Protein AF-A0A4Y4C2E3-F1 (afdb_monomer_lite)

pLDDT: mean 92.63, std 10.8, range [46.66, 98.62]

Structure (mmCIF, N/CA/C/O backbone):
data_AF-A0A4Y4C2E3-F1
#
_entry.id   AF-A0A4Y4C2E3-F1
#
loop_
_atom_site.group_PDB
_atom_site.id
_atom_site.type_symbol
_atom_site.label_atom_id
_atom_site.label_alt_id
_atom_site.label_comp_id
_atom_site.label_asym_id
_atom_site.label_entity_id
_atom_site.label_seq_id
_atom_site.pdbx_PDB_ins_code
_atom_site.Cartn_x
_atom_site.Cartn_y
_atom_site.Cartn_z
_atom_site.occupancy
_atom_site.B_iso_or_equiv
_atom_site.auth_seq_id
_atom_site.auth_comp_id
_atom_site.auth_asym_id
_atom_site.auth_atom_id
_atom_site.pdbx_PDB_model_num
ATOM 1 N N . MET A 1 1 ? 13.971 7.591 -15.111 1.00 49.53 1 MET A N 1
ATOM 2 C CA . MET A 1 1 ? 14.182 6.249 -14.518 1.00 49.53 1 MET A CA 1
ATOM 3 C C . MET A 1 1 ? 13.905 6.152 -13.011 1.00 49.53 1 MET A C 1
ATOM 5 O O . MET A 1 1 ? 13.697 5.040 -12.559 1.00 49.53 1 MET A O 1
ATOM 9 N N . GLY A 1 2 ? 13.811 7.253 -12.243 1.00 65.75 2 GLY A N 1
ATOM 10 C CA . GLY A 1 2 ? 13.278 7.237 -10.861 1.00 65.75 2 GLY A CA 1
ATOM 11 C C . GLY A 1 2 ? 11.749 7.116 -10.759 1.00 65.75 2 GLY A C 1
ATOM 12 O O . GLY A 1 2 ? 11.225 6.850 -9.689 1.00 65.75 2 GLY A O 1
ATOM 13 N N . GLY A 1 3 ? 11.024 7.229 -11.879 1.00 90.12 3 GLY A N 1
ATOM 14 C CA . GLY A 1 3 ? 9.569 7.405 -11.886 1.00 90.12 3 GLY A CA 1
ATOM 15 C C . GLY A 1 3 ? 8.769 6.345 -11.124 1.00 90.12 3 GLY A C 1
ATOM 16 O O . GLY A 1 3 ? 7.907 6.711 -10.335 1.00 90.12 3 GLY A O 1
ATOM 17 N N . LEU A 1 4 ? 9.047 5.047 -11.307 1.00 95.06 4 LEU A N 1
ATOM 18 C CA . LEU A 1 4 ? 8.296 3.999 -10.598 1.00 95.06 4 LEU A CA 1
ATOM 19 C C . LEU A 1 4 ? 8.659 3.942 -9.108 1.00 95.06 4 LEU A C 1
ATOM 21 O O . LEU A 1 4 ? 7.772 3.877 -8.261 1.00 95.06 4 LEU A O 1
ATOM 25 N N . THR A 1 5 ? 9.947 4.044 -8.769 1.00 96.88 5 THR A N 1
ATOM 26 C CA . THR A 1 5 ? 10.401 4.114 -7.372 1.00 96.88 5 THR A CA 1
ATOM 27 C C . THR A 1 5 ? 9.803 5.321 -6.652 1.00 96.88 5 THR A C 1
ATOM 29 O O . THR A 1 5 ? 9.298 5.191 -5.537 1.00 96.88 5 THR A O 1
ATOM 32 N N . ASP A 1 6 ? 9.828 6.487 -7.292 1.00 97.06 6 ASP A N 1
ATOM 33 C CA . ASP A 1 6 ? 9.310 7.737 -6.743 1.00 97.06 6 ASP A CA 1
ATOM 34 C C . ASP A 1 6 ? 7.788 7.689 -6.598 1.00 97.06 6 ASP A C 1
ATOM 36 O O . ASP A 1 6 ? 7.259 8.206 -5.618 1.00 97.06 6 ASP A O 1
ATOM 40 N N . ARG A 1 7 ? 7.081 6.994 -7.498 1.00 97.69 7 ARG A N 1
ATOM 41 C CA . ARG A 1 7 ? 5.641 6.728 -7.362 1.00 97.69 7 ARG A CA 1
ATOM 42 C C . ARG A 1 7 ? 5.321 5.837 -6.168 1.00 97.69 7 ARG A C 1
ATOM 44 O O . ARG A 1 7 ? 4.392 6.152 -5.436 1.00 97.69 7 ARG A O 1
ATOM 51 N N . VAL A 1 8 ? 6.091 4.777 -5.908 1.00 98.06 8 VAL A N 1
ATOM 52 C CA . VAL A 1 8 ? 5.905 3.983 -4.675 1.00 98.06 8 VAL A CA 1
ATOM 53 C C . VAL A 1 8 ? 6.191 4.846 -3.442 1.00 98.06 8 VAL A C 1
ATOM 55 O O . VAL A 1 8 ? 5.402 4.887 -2.497 1.00 98.06 8 VAL A O 1
ATOM 58 N N . ARG A 1 9 ? 7.303 5.588 -3.455 1.00 97.19 9 ARG A N 1
ATOM 59 C CA . ARG A 1 9 ? 7.713 6.457 -2.343 1.00 97.19 9 ARG A CA 1
ATOM 60 C C . ARG A 1 9 ? 6.711 7.573 -2.065 1.00 97.19 9 ARG A C 1
ATOM 62 O O . ARG A 1 9 ? 6.472 7.868 -0.897 1.00 97.19 9 ARG A O 1
ATOM 69 N N . SER A 1 10 ? 6.097 8.156 -3.092 1.00 96.88 10 SER A N 1
ATOM 70 C CA . SER A 1 10 ? 5.088 9.207 -2.931 1.00 96.88 10 SER A CA 1
ATOM 71 C C . SER A 1 10 ? 3.814 8.700 -2.260 1.00 96.88 10 SER A C 1
ATOM 73 O O . SER A 1 10 ? 3.118 9.486 -1.626 1.00 96.88 10 SER A O 1
ATOM 75 N N . GLN A 1 11 ? 3.530 7.394 -2.327 1.00 97.25 11 GLN A N 1
ATOM 76 C CA . GLN A 1 11 ? 2.440 6.802 -1.553 1.00 97.25 11 GLN A CA 1
ATOM 77 C C . GLN A 1 11 ? 2.865 6.505 -0.111 1.00 97.25 11 GLN A C 1
ATOM 79 O O . GLN A 1 11 ? 2.083 6.742 0.803 1.00 97.25 11 GLN A O 1
ATOM 84 N N . MET A 1 12 ? 4.092 6.029 0.119 1.00 96.06 12 MET A N 1
ATOM 85 C CA . MET A 1 12 ? 4.474 5.455 1.419 1.00 96.06 12 MET A CA 1
ATOM 86 C C . MET A 1 12 ? 5.176 6.415 2.389 1.00 96.06 12 MET A C 1
ATOM 88 O O . MET A 1 12 ? 5.078 6.217 3.597 1.00 96.06 12 MET A O 1
ATOM 92 N N . LEU A 1 13 ? 5.907 7.418 1.896 1.00 95.19 13 LEU A N 1
ATOM 93 C CA . LEU A 1 13 ? 6.764 8.277 2.728 1.00 95.19 13 LEU A CA 1
ATOM 94 C C . LEU A 1 13 ? 6.091 9.533 3.303 1.00 95.19 13 LEU A C 1
ATOM 96 O O . LEU A 1 13 ? 6.465 9.920 4.412 1.00 95.19 13 LEU A O 1
ATOM 100 N N . PRO A 1 14 ? 5.141 10.208 2.621 1.00 94.19 14 PRO A N 1
ATOM 101 C CA . PRO A 1 14 ? 4.512 11.395 3.193 1.00 94.19 14 PRO A CA 1
ATOM 102 C C . PRO A 1 14 ? 3.837 11.093 4.533 1.00 94.19 14 PRO A C 1
ATOM 104 O O . PRO A 1 14 ? 3.108 10.110 4.660 1.00 94.19 14 PRO A O 1
ATOM 107 N N . LEU A 1 15 ? 4.015 11.967 5.528 1.00 88.00 15 LEU A N 1
ATOM 108 C CA . LEU A 1 15 ? 3.416 11.796 6.863 1.00 88.00 15 LEU A CA 1
ATOM 109 C C . LEU A 1 15 ? 1.886 11.723 6.815 1.00 88.00 15 LEU A C 1
ATOM 111 O O . LEU A 1 15 ? 1.264 10.999 7.592 1.00 88.00 15 LEU A O 1
ATOM 115 N N . THR A 1 16 ? 1.279 12.421 5.855 1.00 84.25 16 THR A N 1
ATOM 116 C CA . THR A 1 16 ? -0.157 12.342 5.573 1.00 84.25 16 THR A CA 1
ATOM 117 C C . THR A 1 16 ? -0.615 10.927 5.238 1.00 84.25 16 THR A C 1
ATOM 119 O O . THR A 1 16 ? -1.779 10.627 5.441 1.00 84.25 16 THR A O 1
ATOM 122 N N . ASN A 1 17 ? 0.271 10.056 4.761 1.00 85.12 17 ASN A N 1
ATOM 123 C CA . ASN A 1 17 ? -0.038 8.678 4.383 1.00 85.12 17 ASN A CA 1
ATOM 124 C C . ASN A 1 17 ? 0.508 7.680 5.418 1.00 85.12 17 ASN A C 1
ATOM 126 O O . ASN A 1 17 ? -0.135 6.682 5.744 1.00 85.12 17 ASN A O 1
ATOM 130 N N . ALA A 1 18 ? 1.695 7.966 5.960 1.00 84.12 18 ALA A N 1
ATOM 131 C CA . ALA A 1 18 ? 2.392 7.110 6.913 1.00 84.12 18 ALA A CA 1
ATOM 132 C C . ALA A 1 18 ? 1.830 7.191 8.344 1.00 84.12 18 ALA A C 1
ATOM 134 O O . ALA A 1 18 ? 1.929 6.212 9.086 1.00 84.12 18 ALA A O 1
ATOM 135 N N . VAL A 1 19 ? 1.245 8.329 8.732 1.00 84.06 19 VAL A N 1
ATOM 136 C CA . VAL A 1 19 ? 0.751 8.578 10.099 1.00 84.06 19 VAL A CA 1
ATOM 137 C C . VAL A 1 19 ? -0.755 8.830 10.108 1.00 84.06 19 VAL A C 1
ATOM 139 O O . VAL A 1 19 ? -1.482 8.174 10.847 1.00 84.06 19 VAL A O 1
ATOM 142 N N . PHE A 1 20 ? -1.247 9.739 9.265 1.00 85.69 20 PHE A N 1
ATOM 143 C CA . PHE A 1 20 ? -2.647 10.175 9.297 1.00 85.69 20 PHE A CA 1
ATOM 144 C C . PHE A 1 20 ? -3.505 9.423 8.275 1.00 85.69 20 PHE A C 1
ATOM 146 O O . PHE A 1 20 ? -3.727 9.908 7.172 1.00 85.69 20 PHE A O 1
ATOM 153 N N . ARG A 1 21 ? -4.006 8.232 8.601 1.00 93.62 21 ARG A N 1
ATOM 154 C CA . ARG A 1 21 ? -4.752 7.415 7.626 1.00 93.62 21 ARG A CA 1
ATOM 155 C C . ARG A 1 21 ? -6.261 7.641 7.697 1.00 93.62 21 ARG A C 1
ATOM 157 O O . ARG A 1 21 ? -6.805 7.814 8.780 1.00 93.62 21 ARG A O 1
ATOM 164 N N . THR A 1 22 ? -6.920 7.577 6.546 1.00 96.19 22 THR A N 1
ATOM 165 C CA . THR A 1 22 ? -8.383 7.509 6.393 1.00 96.19 22 THR A CA 1
ATOM 166 C C . THR A 1 22 ? -8.725 6.465 5.335 1.00 96.19 22 THR A C 1
ATOM 168 O O . THR A 1 22 ? -7.847 6.067 4.563 1.00 96.19 22 THR A O 1
ATOM 171 N N . GLU A 1 23 ? -9.982 6.031 5.283 1.00 97.00 23 GLU A N 1
ATOM 172 C CA . GLU A 1 23 ? -10.473 5.085 4.274 1.00 97.00 23 GLU A CA 1
ATOM 173 C C . GLU A 1 23 ? -10.197 5.563 2.843 1.00 97.00 23 GLU A C 1
ATOM 175 O O . GLU A 1 23 ? -9.531 4.860 2.080 1.00 97.00 23 GLU A O 1
ATOM 180 N N . ASP A 1 24 ? -10.613 6.789 2.515 1.00 96.38 24 ASP A N 1
ATOM 181 C CA . ASP A 1 24 ? -10.432 7.381 1.184 1.00 96.38 24 ASP A CA 1
ATOM 182 C C . ASP A 1 24 ? -8.960 7.433 0.776 1.00 96.38 24 ASP A C 1
ATOM 184 O O . ASP A 1 24 ? -8.588 7.098 -0.350 1.00 96.38 24 ASP A O 1
ATOM 188 N N . ARG A 1 25 ? -8.090 7.823 1.715 1.00 95.81 25 ARG A N 1
ATOM 189 C CA . ARG A 1 25 ? -6.657 7.943 1.452 1.00 95.81 25 ARG A CA 1
ATOM 190 C C . ARG A 1 25 ? -6.025 6.580 1.219 1.00 95.81 25 ARG A C 1
ATOM 192 O O . ARG A 1 25 ? -5.266 6.431 0.269 1.00 95.81 25 ARG A O 1
ATOM 199 N N . LEU A 1 26 ? -6.333 5.594 2.057 1.00 97.38 26 LEU A N 1
ATOM 200 C CA . LEU A 1 26 ? -5.803 4.238 1.907 1.00 97.38 26 LEU A CA 1
ATOM 201 C C . LEU A 1 26 ? -6.301 3.578 0.619 1.00 97.38 26 LEU A C 1
ATOM 203 O O . LEU A 1 26 ? -5.517 2.927 -0.067 1.00 97.38 26 LEU A O 1
ATOM 207 N N . THR A 1 27 ? -7.560 3.810 0.253 1.00 97.94 27 THR A N 1
ATOM 208 C CA . THR A 1 27 ? -8.136 3.339 -1.012 1.00 97.94 27 THR A CA 1
ATOM 209 C C . THR A 1 27 ? -7.425 3.972 -2.209 1.00 97.94 27 THR A C 1
ATOM 211 O O . THR A 1 27 ? -6.986 3.262 -3.112 1.00 97.94 27 THR A O 1
ATOM 214 N N . GLY A 1 28 ? -7.223 5.294 -2.195 1.00 97.75 28 GLY A N 1
ATOM 215 C CA . GLY A 1 28 ? -6.491 5.996 -3.253 1.00 97.75 28 GLY A CA 1
ATOM 216 C C . GLY A 1 28 ? -5.020 5.579 -3.349 1.00 97.75 28 GLY A C 1
ATOM 217 O O . GLY A 1 28 ? -4.500 5.381 -4.446 1.00 97.75 28 GLY A O 1
ATOM 218 N N . MET A 1 29 ? -4.352 5.386 -2.207 1.00 97.94 29 MET A N 1
ATOM 219 C CA . MET A 1 29 ? -2.991 4.845 -2.158 1.00 97.94 29 MET A CA 1
ATOM 220 C C . MET A 1 29 ? -2.924 3.453 -2.785 1.00 97.94 29 MET A C 1
ATOM 222 O O . MET A 1 29 ? -2.032 3.204 -3.595 1.00 97.94 29 MET A O 1
ATOM 226 N N . LEU A 1 30 ? -3.856 2.560 -2.435 1.00 98.06 30 LEU A N 1
ATOM 227 C CA . LEU A 1 30 ? -3.891 1.201 -2.970 1.00 98.06 30 LEU A CA 1
ATOM 228 C C . LEU A 1 30 ? -4.092 1.215 -4.488 1.00 98.06 30 LEU A C 1
ATOM 230 O O . LEU A 1 30 ? -3.301 0.600 -5.192 1.00 98.06 30 LEU A O 1
ATOM 234 N N . ALA A 1 31 ? -5.039 2.012 -4.991 1.00 98.31 31 ALA A N 1
ATOM 235 C CA . ALA A 1 31 ? -5.269 2.166 -6.427 1.00 98.31 31 ALA A CA 1
ATOM 236 C C . ALA A 1 31 ? -4.022 2.681 -7.174 1.00 98.31 31 ALA A C 1
ATOM 238 O O . ALA A 1 31 ? -3.649 2.149 -8.217 1.00 98.31 31 ALA A O 1
ATOM 239 N N . ASN A 1 32 ? -3.316 3.676 -6.626 1.00 98.31 32 ASN A N 1
ATOM 240 C CA . ASN A 1 32 ? -2.076 4.179 -7.227 1.00 98.31 32 ASN A CA 1
ATOM 241 C C . ASN A 1 32 ? -0.965 3.119 -7.250 1.00 98.31 32 ASN A C 1
ATOM 243 O O . ASN A 1 32 ? -0.200 3.038 -8.215 1.00 98.31 32 ASN A O 1
ATOM 247 N N . LEU A 1 33 ? -0.855 2.327 -6.181 1.00 98.44 33 LEU A N 1
ATOM 248 C CA . LEU A 1 33 ? 0.111 1.237 -6.084 1.00 98.44 33 LEU A CA 1
ATOM 249 C C . LEU A 1 33 ? -0.249 0.066 -7.014 1.00 98.44 33 LEU A C 1
ATOM 251 O O . LEU A 1 33 ? 0.660 -0.546 -7.572 1.00 98.44 33 LEU A O 1
ATOM 255 N N . ASP A 1 34 ? -1.536 -0.212 -7.230 1.00 98.31 34 ASP A N 1
ATOM 256 C CA . ASP A 1 34 ? -2.015 -1.190 -8.213 1.00 98.31 34 ASP A CA 1
ATOM 257 C C . ASP A 1 34 ? -1.659 -0.757 -9.643 1.00 98.31 34 ASP A C 1
ATOM 259 O O . ASP A 1 34 ? -1.168 -1.570 -10.424 1.00 98.31 34 ASP A O 1
ATOM 263 N N . THR A 1 35 ? -1.779 0.535 -9.971 1.00 98.12 35 THR A N 1
ATOM 264 C CA . THR A 1 35 ? -1.303 1.064 -11.261 1.00 98.12 35 THR A CA 1
ATOM 265 C C . THR A 1 35 ? 0.206 0.872 -11.424 1.00 98.12 35 THR A C 1
ATOM 267 O O . THR A 1 35 ? 0.661 0.451 -12.482 1.00 98.12 35 THR A O 1
ATOM 270 N N . VAL A 1 36 ? 1.006 1.126 -10.377 1.00 97.94 36 VAL A N 1
ATOM 271 C CA . VAL A 1 36 ? 2.457 0.846 -10.418 1.00 97.94 36 VAL A CA 1
ATOM 272 C C . VAL A 1 36 ? 2.726 -0.643 -10.649 1.00 97.94 36 VAL A C 1
ATOM 274 O O . VAL A 1 36 ? 3.645 -0.982 -11.390 1.00 97.94 36 VAL A O 1
ATOM 277 N N . TRP A 1 37 ? 1.944 -1.530 -10.030 1.00 98.06 37 TRP A N 1
ATOM 278 C CA . TRP A 1 37 ? 2.064 -2.973 -10.236 1.00 98.06 37 TRP A CA 1
ATOM 279 C C . TRP A 1 37 ? 1.750 -3.383 -11.678 1.00 98.06 37 TRP A C 1
ATOM 281 O O . TRP A 1 37 ? 2.491 -4.179 -12.248 1.00 98.06 37 TRP A O 1
ATOM 291 N N . SER A 1 38 ? 0.706 -2.815 -12.289 1.00 97.44 38 SER A N 1
ATOM 292 C CA . SER A 1 38 ? 0.399 -3.034 -13.710 1.00 97.44 38 SER A CA 1
ATOM 293 C C . SER A 1 38 ? 1.555 -2.587 -14.603 1.00 97.44 38 SER A C 1
ATOM 295 O O . SER A 1 38 ? 2.064 -3.379 -15.387 1.00 97.44 38 SER A O 1
ATOM 297 N N . ASP A 1 39 ? 2.055 -1.364 -14.404 1.00 97.06 39 ASP A N 1
ATOM 298 C CA . ASP A 1 39 ? 3.158 -0.822 -15.207 1.00 97.06 39 ASP A CA 1
ATOM 299 C C . ASP A 1 39 ? 4.439 -1.669 -15.097 1.00 97.06 39 ASP A C 1
ATOM 301 O O . ASP A 1 39 ? 5.221 -1.753 -16.041 1.00 97.06 39 ASP A O 1
ATOM 305 N N . LEU A 1 40 ? 4.679 -2.291 -13.936 1.00 96.44 40 LEU A N 1
ATOM 306 C CA . LEU A 1 40 ? 5.799 -3.211 -13.729 1.00 96.44 40 LEU A CA 1
ATOM 307 C C . LEU A 1 40 ? 5.621 -4.535 -14.479 1.00 96.44 40 LEU A C 1
ATOM 309 O O . LEU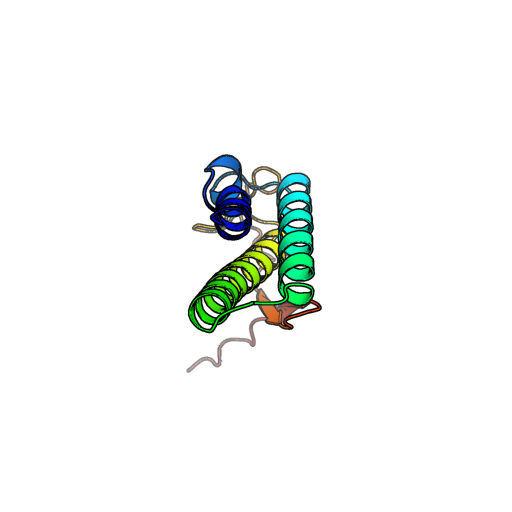 A 1 40 ? 6.616 -5.083 -14.950 1.00 96.44 40 LEU A O 1
ATOM 313 N N . GLN A 1 41 ? 4.394 -5.051 -14.573 1.00 94.75 41 GLN A N 1
ATOM 314 C CA . GLN A 1 41 ? 4.095 -6.266 -15.339 1.00 94.75 41 GLN A CA 1
ATOM 315 C C . GLN A 1 41 ? 4.237 -6.034 -16.846 1.00 94.75 41 GLN A C 1
ATOM 317 O O . GLN A 1 41 ? 4.707 -6.920 -17.556 1.00 94.75 41 GLN A O 1
ATOM 322 N N . ASP A 1 42 ? 3.904 -4.829 -17.310 1.00 95.62 42 ASP A N 1
ATOM 323 C CA . ASP A 1 42 ? 4.005 -4.435 -18.718 1.00 95.62 42 ASP A CA 1
ATOM 324 C C . ASP A 1 42 ? 5.422 -3.977 -19.121 1.00 95.62 42 ASP A C 1
ATOM 326 O O . ASP A 1 42 ? 5.702 -3.725 -20.297 1.00 95.62 42 ASP A O 1
ATOM 330 N N . ALA A 1 43 ? 6.345 -3.854 -18.162 1.00 94.50 43 ALA A N 1
ATOM 331 C CA . ALA A 1 43 ? 7.693 -3.368 -18.417 1.00 94.50 43 ALA A CA 1
ATOM 332 C C . ALA A 1 43 ? 8.536 -4.378 -19.218 1.00 94.50 43 ALA A C 1
ATOM 334 O O . ALA A 1 43 ? 8.687 -5.541 -18.845 1.00 94.50 43 ALA A O 1
ATOM 335 N N . ALA A 1 44 ? 9.187 -3.895 -20.279 1.00 94.12 44 ALA A N 1
ATOM 336 C CA . ALA A 1 44 ? 10.108 -4.669 -21.110 1.00 94.12 44 ALA A CA 1
ATOM 337 C C . ALA A 1 44 ? 11.563 -4.188 -20.905 1.00 94.12 44 ALA A C 1
ATOM 339 O O . ALA A 1 44 ? 12.006 -3.274 -21.606 1.00 94.12 44 ALA A O 1
ATOM 340 N N . PRO A 1 45 ? 12.325 -4.754 -19.943 1.00 93.12 45 PRO A N 1
ATOM 341 C CA . PRO A 1 45 ? 13.695 -4.319 -19.686 1.00 93.12 45 PRO A CA 1
ATOM 342 C C . PRO A 1 45 ? 14.610 -4.592 -20.883 1.00 93.12 45 PRO A C 1
ATOM 344 O O . PRO A 1 45 ? 14.653 -5.704 -21.407 1.00 93.12 45 PRO A O 1
ATOM 347 N N . CYS A 1 46 ? 15.421 -3.604 -21.257 1.00 94.12 46 CYS A N 1
ATOM 348 C CA . CYS A 1 46 ? 16.372 -3.693 -22.369 1.00 94.12 46 CYS A CA 1
ATOM 349 C C . CYS A 1 46 ? 17.792 -4.087 -21.916 1.00 94.12 46 CYS A C 1
ATOM 351 O O . CYS A 1 46 ? 18.712 -4.172 -22.728 1.00 94.12 46 CYS A O 1
ATOM 353 N N . SER A 1 47 ? 18.005 -4.294 -20.611 1.00 96.00 47 SER A N 1
ATOM 354 C CA . SER A 1 47 ? 19.299 -4.689 -20.041 1.00 96.00 47 SER A CA 1
ATOM 355 C C . SER A 1 47 ? 19.155 -5.430 -18.709 1.00 96.00 47 SER A C 1
ATOM 357 O O . SER A 1 47 ? 18.173 -5.255 -17.987 1.00 96.00 47 SER A O 1
ATOM 359 N N . SER A 1 48 ? 20.181 -6.191 -18.316 1.00 95.62 48 SER A N 1
ATOM 360 C CA . SER A 1 48 ? 20.219 -6.873 -17.011 1.00 95.62 48 SER A CA 1
ATOM 361 C C . SER A 1 48 ? 20.174 -5.898 -15.829 1.00 95.62 48 SER A C 1
ATOM 363 O O . SER A 1 48 ? 19.543 -6.181 -14.813 1.00 95.62 48 SER A O 1
ATOM 365 N N . ALA A 1 49 ? 20.806 -4.727 -15.963 1.00 95.31 49 ALA A N 1
ATOM 366 C CA . ALA A 1 49 ? 20.781 -3.691 -14.931 1.00 95.31 49 ALA A CA 1
ATOM 367 C C . ALA A 1 49 ? 19.376 -3.092 -14.753 1.00 95.31 49 ALA A C 1
ATOM 369 O O . ALA A 1 49 ? 18.967 -2.770 -13.640 1.00 95.31 49 ALA A O 1
ATOM 370 N N . GLU A 1 50 ? 18.626 -2.933 -15.844 1.00 94.62 50 GLU A N 1
ATOM 371 C CA . GLU A 1 50 ? 17.229 -2.507 -15.790 1.00 94.62 50 GLU A CA 1
ATOM 372 C C . GLU A 1 50 ? 16.327 -3.589 -15.199 1.00 94.62 50 GLU A C 1
ATOM 374 O O . GLU A 1 50 ? 15.541 -3.285 -14.307 1.00 94.62 50 GLU A O 1
ATOM 379 N N . HIS A 1 51 ? 16.509 -4.848 -15.604 1.00 95.69 51 HIS A N 1
ATOM 380 C CA . HIS A 1 51 ? 15.784 -5.981 -15.031 1.00 95.69 51 HIS A CA 1
ATOM 381 C C . HIS A 1 51 ? 15.956 -6.030 -13.504 1.00 95.69 51 HIS A C 1
ATOM 383 O O . HIS A 1 51 ? 14.971 -6.118 -12.771 1.00 95.69 51 HIS A O 1
ATOM 389 N N . TYR A 1 52 ? 17.194 -5.927 -13.009 1.00 96.25 52 TYR A N 1
ATOM 390 C CA . TYR A 1 52 ? 17.474 -5.925 -11.572 1.00 96.25 52 TYR A CA 1
ATOM 391 C C . TYR A 1 52 ? 16.725 -4.798 -10.844 1.00 96.25 52 TYR A C 1
ATOM 393 O O . TYR A 1 52 ? 16.024 -5.055 -9.866 1.00 96.25 52 TYR A O 1
ATOM 401 N N . ARG A 1 53 ? 16.774 -3.571 -11.377 1.00 94.38 53 ARG A N 1
ATOM 402 C CA . ARG A 1 53 ? 16.055 -2.425 -10.801 1.00 94.38 53 ARG A CA 1
ATOM 403 C C . ARG A 1 53 ? 14.538 -2.612 -10.801 1.00 94.38 53 ARG A C 1
ATOM 405 O O . ARG A 1 53 ? 13.892 -2.285 -9.811 1.00 94.38 53 ARG A O 1
ATOM 412 N N . LEU A 1 54 ? 13.955 -3.154 -11.871 1.00 96.62 54 LEU A N 1
ATOM 413 C CA . LEU A 1 54 ? 12.513 -3.431 -11.915 1.00 96.62 54 LEU A CA 1
ATOM 414 C C . LEU A 1 54 ? 12.103 -4.442 -10.839 1.00 96.62 54 LEU A C 1
ATOM 416 O O . LEU A 1 54 ? 11.067 -4.262 -10.204 1.00 96.62 54 LEU A O 1
ATOM 420 N N . ARG A 1 55 ? 12.937 -5.452 -10.560 1.00 96.69 55 ARG A N 1
ATOM 421 C CA . ARG A 1 55 ? 12.686 -6.405 -9.466 1.00 96.69 55 ARG A CA 1
ATOM 422 C C . ARG A 1 55 ? 12.736 -5.747 -8.088 1.00 96.69 55 ARG A C 1
ATOM 424 O O . ARG A 1 55 ? 11.910 -6.078 -7.241 1.00 96.69 55 ARG A O 1
ATOM 431 N N . GLU A 1 56 ? 13.660 -4.813 -7.862 1.00 97.56 56 GLU A N 1
ATOM 432 C CA . GLU A 1 56 ? 13.708 -4.042 -6.610 1.00 97.56 56 GLU A CA 1
ATOM 433 C C . GLU A 1 56 ? 12.421 -3.234 -6.415 1.00 97.56 56 GLU A C 1
ATOM 435 O O . GLU A 1 56 ? 11.792 -3.298 -5.356 1.00 97.56 56 GLU A O 1
ATOM 440 N N . VAL A 1 57 ? 11.984 -2.525 -7.459 1.00 97.88 57 VAL A N 1
ATOM 441 C CA . VAL A 1 57 ? 10.753 -1.728 -7.405 1.00 97.88 57 VAL A CA 1
ATOM 442 C C . VAL A 1 57 ? 9.516 -2.614 -7.254 1.00 97.88 57 VAL A C 1
ATOM 444 O O . VAL A 1 57 ? 8.617 -2.251 -6.500 1.00 97.88 57 VAL A O 1
ATOM 447 N N . ALA A 1 58 ? 9.487 -3.796 -7.873 1.00 97.94 58 ALA A N 1
ATOM 448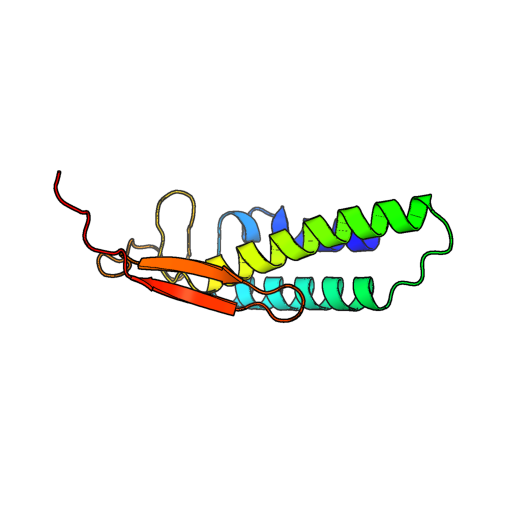 C CA . ALA A 1 58 ? 8.416 -4.771 -7.678 1.00 97.94 58 ALA A CA 1
ATOM 449 C C . ALA A 1 58 ? 8.327 -5.257 -6.225 1.00 97.94 58 ALA A C 1
ATOM 451 O O . ALA A 1 58 ? 7.231 -5.321 -5.673 1.00 97.94 58 ALA A O 1
ATOM 452 N N . GLY A 1 59 ? 9.463 -5.516 -5.569 1.00 97.94 59 GLY A N 1
ATOM 453 C CA . GLY A 1 59 ? 9.490 -5.852 -4.142 1.00 97.94 59 GLY A CA 1
ATOM 454 C C . GLY A 1 59 ? 8.950 -4.719 -3.264 1.00 97.94 59 GLY A C 1
ATOM 455 O O . GLY A 1 59 ? 8.137 -4.954 -2.367 1.00 97.94 59 GLY A O 1
ATOM 456 N N . MET A 1 60 ? 9.344 -3.475 -3.559 1.00 98.19 60 MET A N 1
ATOM 457 C CA . MET A 1 60 ? 8.819 -2.294 -2.866 1.00 98.19 60 MET A CA 1
ATOM 458 C C . MET A 1 60 ? 7.307 -2.129 -3.073 1.00 98.19 60 MET A C 1
ATOM 460 O O . MET A 1 60 ? 6.584 -1.881 -2.108 1.00 98.19 60 MET A O 1
ATOM 464 N N . ALA A 1 61 ? 6.827 -2.272 -4.312 1.00 98.38 61 ALA A N 1
ATOM 465 C CA . ALA A 1 61 ? 5.418 -2.132 -4.662 1.00 98.38 61 ALA A CA 1
ATOM 466 C C . ALA A 1 61 ? 4.563 -3.223 -4.003 1.00 98.38 61 ALA A C 1
ATOM 468 O O . ALA A 1 61 ? 3.549 -2.900 -3.391 1.00 98.38 61 ALA A O 1
ATOM 469 N N . ALA A 1 62 ? 4.991 -4.489 -4.044 1.00 98.25 62 ALA A N 1
ATOM 470 C CA . ALA A 1 62 ? 4.279 -5.593 -3.398 1.00 98.25 62 ALA A CA 1
ATOM 471 C C . ALA A 1 62 ? 4.115 -5.355 -1.887 1.00 98.25 62 ALA A C 1
ATOM 473 O O . ALA A 1 62 ? 2.998 -5.376 -1.370 1.00 98.25 62 ALA A O 1
ATOM 474 N N . MET A 1 63 ? 5.208 -5.016 -1.191 1.00 98.25 63 MET A N 1
ATOM 475 C CA . MET A 1 63 ? 5.164 -4.694 0.240 1.00 98.25 63 MET A CA 1
ATOM 476 C C . MET A 1 63 ? 4.257 -3.498 0.546 1.00 98.25 63 MET A C 1
ATOM 478 O O . MET A 1 63 ? 3.481 -3.540 1.503 1.00 98.25 63 MET A O 1
ATOM 482 N N . ALA A 1 64 ? 4.327 -2.439 -0.265 1.00 98.25 64 ALA A N 1
ATOM 483 C CA . ALA A 1 64 ? 3.487 -1.257 -0.110 1.00 98.25 64 ALA A CA 1
ATOM 484 C C . ALA A 1 64 ? 1.995 -1.582 -0.281 1.00 98.25 64 ALA A C 1
ATOM 486 O O . ALA A 1 64 ? 1.172 -1.114 0.513 1.00 98.25 64 ALA A O 1
ATOM 487 N N . ARG A 1 65 ? 1.642 -2.415 -1.269 1.00 98.56 65 ARG A N 1
ATOM 488 C CA . ARG A 1 65 ? 0.260 -2.854 -1.504 1.00 98.56 65 ARG A CA 1
ATOM 489 C C . ARG A 1 65 ? -0.249 -3.725 -0.356 1.00 98.56 65 ARG A C 1
ATOM 491 O O . ARG A 1 65 ? -1.324 -3.449 0.171 1.00 98.56 65 ARG A O 1
ATOM 498 N N . TRP A 1 66 ? 0.538 -4.699 0.114 1.00 98.62 66 TRP A N 1
ATOM 499 C CA . TRP A 1 66 ? 0.168 -5.528 1.269 1.00 98.62 66 TRP A CA 1
ATOM 500 C C . TRP A 1 66 ? -0.046 -4.705 2.537 1.00 98.62 66 TRP A C 1
ATOM 502 O O . TRP A 1 66 ? -1.047 -4.893 3.233 1.00 98.62 66 TRP A O 1
ATOM 512 N N . ALA A 1 67 ? 0.867 -3.780 2.836 1.00 97.06 67 ALA A N 1
ATOM 513 C CA . ALA A 1 67 ? 0.755 -2.917 4.006 1.00 97.06 67 ALA A CA 1
ATOM 514 C C . ALA A 1 67 ? -0.491 -2.022 3.926 1.00 97.06 67 ALA A C 1
ATOM 516 O O . ALA A 1 67 ? -1.256 -1.950 4.888 1.00 97.06 67 ALA A O 1
ATOM 517 N N . THR A 1 68 ? -0.728 -1.390 2.772 1.00 97.81 68 THR A N 1
ATOM 518 C CA . THR A 1 68 ? -1.881 -0.502 2.551 1.00 97.81 68 THR A CA 1
ATOM 519 C C . THR A 1 68 ? -3.204 -1.259 2.638 1.00 97.81 68 THR A C 1
ATOM 521 O O . THR A 1 68 ? -4.101 -0.819 3.353 1.00 97.81 68 THR A O 1
ATOM 524 N N . ALA A 1 69 ? -3.312 -2.429 2.001 1.00 98.31 69 ALA A N 1
ATOM 525 C CA . ALA A 1 69 ? -4.508 -3.268 2.073 1.00 98.31 69 ALA A CA 1
ATOM 526 C C . ALA A 1 69 ? -4.797 -3.732 3.513 1.00 98.31 69 ALA A C 1
ATOM 528 O O . ALA A 1 69 ? -5.932 -3.665 3.982 1.00 98.31 69 ALA A O 1
ATOM 529 N N . SER A 1 70 ? -3.759 -4.128 4.257 1.00 97.62 70 SER A N 1
ATOM 530 C CA . SER A 1 70 ? -3.898 -4.517 5.669 1.00 97.62 70 SER A CA 1
ATOM 531 C C . SER A 1 70 ? -4.346 -3.341 6.547 1.00 97.62 70 SER A C 1
ATOM 533 O O . SER A 1 70 ? -5.166 -3.507 7.449 1.00 97.62 70 SER A O 1
ATOM 535 N N . ALA A 1 71 ? -3.821 -2.140 6.287 1.00 96.69 71 ALA A N 1
ATOM 536 C CA . ALA A 1 71 ? -4.200 -0.922 6.999 1.00 96.69 71 ALA A CA 1
ATOM 537 C C . ALA A 1 71 ? -5.626 -0.454 6.658 1.00 96.69 71 ALA A C 1
ATOM 539 O O . ALA A 1 71 ? -6.291 0.135 7.511 1.00 96.69 71 ALA A O 1
ATOM 540 N N . LEU A 1 72 ? -6.094 -0.708 5.432 1.00 97.31 72 LEU A N 1
ATOM 541 C CA . LEU A 1 72 ? -7.465 -0.428 5.004 1.00 97.31 72 LEU A CA 1
ATOM 542 C C . LEU A 1 72 ? -8.465 -1.320 5.747 1.00 97.31 72 LEU A C 1
ATOM 544 O O . LEU A 1 72 ? -9.456 -0.816 6.269 1.00 97.31 72 LEU A O 1
ATOM 548 N N . GLU A 1 73 ? -8.148 -2.611 5.875 1.00 97.56 73 GLU A N 1
ATOM 549 C CA . GLU A 1 73 ? -8.979 -3.591 6.582 1.00 97.56 73 GLU A CA 1
ATOM 550 C C . GLU A 1 73 ? -9.046 -3.339 8.104 1.00 97.56 73 GLU A C 1
ATOM 552 O O . GLU A 1 73 ? -10.051 -3.638 8.756 1.00 97.56 73 GLU A O 1
ATOM 557 N N . ARG A 1 74 ? -7.989 -2.767 8.702 1.00 96.31 74 ARG A N 1
ATOM 558 C CA . ARG A 1 74 ? -7.959 -2.430 10.135 1.00 96.31 74 ARG A CA 1
ATOM 559 C C . ARG A 1 74 ? -8.649 -1.093 10.426 1.00 96.31 74 ARG A C 1
ATOM 561 O O . ARG A 1 74 ? -8.025 -0.031 10.394 1.00 96.31 74 ARG A O 1
ATOM 568 N N . ARG A 1 75 ? -9.923 -1.173 10.809 1.00 96.44 75 ARG A N 1
ATOM 569 C CA . ARG A 1 75 ? -10.805 -0.038 11.144 1.00 96.44 75 ARG A CA 1
ATOM 570 C C . ARG A 1 75 ? -10.764 0.365 12.626 1.00 96.44 75 ARG A C 1
ATOM 572 O O . ARG A 1 75 ? -11.793 0.514 13.271 1.00 96.44 75 ARG A O 1
ATOM 579 N N . GLU A 1 76 ? -9.561 0.510 13.163 1.00 96.75 76 GLU A N 1
ATOM 580 C CA . GLU A 1 76 ? -9.285 0.977 14.530 1.00 96.75 76 GLU A CA 1
ATOM 581 C C . GLU A 1 76 ? -7.934 1.703 14.554 1.00 96.75 76 GLU A C 1
ATOM 583 O O . GLU A 1 76 ? -7.170 1.620 13.585 1.00 96.75 76 GLU A O 1
ATOM 588 N N . SER A 1 77 ? -7.599 2.321 15.684 1.00 96.31 77 SER A N 1
ATOM 589 C CA . SER A 1 77 ? -6.247 2.795 15.980 1.00 96.31 77 SER A CA 1
ATOM 590 C C . SER A 1 77 ? -5.645 2.000 17.131 1.00 96.31 77 SER A C 1
ATOM 592 O O . SER A 1 77 ? -6.226 1.900 18.211 1.00 96.31 77 SER A O 1
ATOM 594 N N . ARG A 1 78 ? -4.463 1.421 16.910 1.00 94.38 78 ARG A N 1
ATOM 595 C CA . ARG A 1 78 ? -3.739 0.618 17.901 1.00 94.38 78 ARG A CA 1
ATOM 596 C C . ARG A 1 78 ? -2.232 0.696 17.657 1.00 94.38 78 ARG A C 1
ATOM 598 O O . ARG A 1 78 ? -1.747 0.355 16.576 1.00 94.38 78 ARG A O 1
ATOM 605 N N . ALA A 1 79 ? -1.486 1.077 18.696 1.00 92.25 79 ALA A N 1
ATOM 606 C CA . ALA A 1 79 ? -0.033 1.255 18.652 1.00 92.25 79 ALA A CA 1
ATOM 607 C C . ALA A 1 79 ? 0.406 2.171 17.487 1.00 92.25 79 ALA A C 1
ATOM 609 O O . ALA A 1 79 ? -0.033 3.312 17.411 1.00 92.25 79 ALA A O 1
ATOM 610 N N . MET A 1 80 ? 1.264 1.692 16.579 1.00 91.50 80 MET A N 1
ATOM 611 C CA . MET A 1 80 ? 1.758 2.485 15.439 1.00 91.50 80 MET A CA 1
ATOM 612 C C . MET A 1 80 ? 0.744 2.635 14.293 1.00 91.50 80 MET A C 1
ATOM 614 O O . MET A 1 80 ? 0.952 3.439 13.382 1.00 91.50 80 MET A O 1
ATOM 618 N N . HIS A 1 81 ? -0.335 1.847 14.288 1.00 93.38 81 HIS A N 1
ATOM 619 C CA . HIS A 1 81 ? -1.402 1.993 13.303 1.00 93.38 81 HIS A CA 1
ATOM 620 C C . HIS A 1 81 ? -2.424 3.003 13.814 1.00 93.38 81 HIS A C 1
ATOM 622 O O . HIS A 1 81 ? -3.119 2.734 14.791 1.00 93.38 81 HIS A O 1
ATOM 628 N N . TYR A 1 82 ? -2.516 4.149 13.142 1.00 94.19 82 TYR A N 1
ATOM 629 C CA . TYR A 1 82 ? -3.457 5.215 13.471 1.00 94.19 82 TYR A CA 1
ATOM 630 C C . TYR A 1 82 ? -4.365 5.536 12.278 1.00 94.19 82 TYR A C 1
ATOM 632 O O . TYR A 1 82 ? -3.886 5.721 11.153 1.00 94.19 82 TYR A O 1
ATOM 640 N N . ARG A 1 83 ? -5.673 5.593 12.540 1.00 95.75 83 ARG A N 1
ATOM 641 C CA . ARG A 1 83 ? -6.769 5.920 11.621 1.00 95.75 83 ARG A CA 1
ATOM 642 C C . ARG A 1 83 ? -7.505 7.136 12.178 1.00 95.75 83 ARG A C 1
ATOM 644 O O . ARG A 1 83 ? -8.115 7.059 13.235 1.00 95.75 83 ARG A O 1
ATOM 651 N N . VAL A 1 84 ? -7.471 8.254 11.461 1.00 95.44 84 VAL A N 1
ATOM 652 C CA . VAL A 1 84 ? -8.126 9.509 11.878 1.00 95.44 84 VAL A CA 1
ATOM 653 C C . VAL A 1 84 ? -9.648 9.341 11.959 1.00 95.44 84 VAL A C 1
ATOM 655 O O . VAL A 1 84 ? -10.296 9.919 12.821 1.00 95.44 84 VAL A O 1
ATOM 658 N N . ASP A 1 85 ? -10.211 8.524 11.074 1.00 96.12 85 ASP A N 1
ATOM 659 C CA . ASP A 1 85 ? -11.631 8.166 11.010 1.00 96.12 85 ASP A CA 1
ATOM 660 C C . ASP A 1 85 ? -12.030 7.024 11.965 1.00 96.12 85 ASP A C 1
ATOM 662 O O . ASP A 1 85 ? -13.217 6.776 12.162 1.00 96.12 85 ASP A O 1
ATOM 666 N N . HIS A 1 86 ? -11.057 6.359 12.596 1.00 96.44 86 HIS A N 1
ATOM 667 C CA . HIS A 1 86 ? -11.256 5.350 13.639 1.00 96.44 86 HIS A CA 1
ATOM 668 C C . HIS A 1 86 ? -10.212 5.544 14.760 1.00 96.44 86 HIS A C 1
ATOM 670 O O . HIS A 1 86 ? -9.296 4.727 14.892 1.00 96.44 86 HIS A O 1
ATOM 676 N N . PRO A 1 87 ? -10.293 6.643 15.539 1.00 96.44 87 PRO A N 1
ATO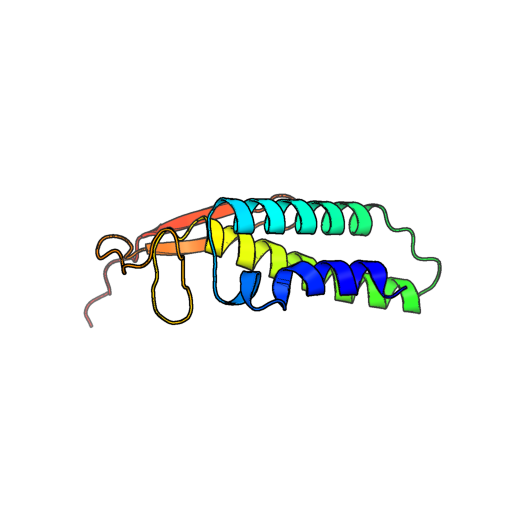M 677 C CA . PRO A 1 87 ? -9.210 7.072 16.431 1.00 96.44 87 PRO A CA 1
ATOM 678 C C . PRO A 1 87 ? -9.055 6.207 17.686 1.00 96.44 87 PRO A C 1
ATOM 680 O O . PRO A 1 87 ? -8.001 6.236 18.317 1.00 96.44 87 PRO A O 1
ATOM 683 N N . GLU A 1 88 ? -10.079 5.430 18.035 1.00 97.12 88 GLU A N 1
ATOM 684 C CA . GLU A 1 88 ? -10.094 4.584 19.224 1.00 97.12 88 GLU A CA 1
ATOM 685 C C . GLU A 1 88 ? -9.592 3.166 18.926 1.00 97.12 88 GLU A C 1
ATOM 687 O O . GLU A 1 88 ? -9.679 2.659 17.801 1.00 97.12 88 GLU A O 1
ATOM 692 N N . THR A 1 89 ? -9.091 2.500 19.965 1.00 97.31 89 THR A N 1
ATOM 693 C CA . THR A 1 89 ? -8.834 1.057 19.928 1.00 97.31 89 THR A CA 1
ATOM 694 C C . THR A 1 89 ? -10.149 0.294 20.073 1.00 97.31 89 THR A C 1
ATOM 696 O O . THR A 1 89 ? -10.891 0.520 21.027 1.00 97.31 89 THR A O 1
ATOM 699 N N . ASP A 1 90 ? -10.412 -0.660 19.177 1.00 95.81 90 ASP A N 1
ATOM 700 C CA . ASP A 1 90 ? -11.615 -1.492 19.236 1.00 95.81 90 ASP A CA 1
ATOM 701 C C . ASP A 1 90 ? -11.336 -2.753 20.082 1.00 95.81 90 ASP A C 1
ATOM 703 O O . ASP A 1 90 ? -10.512 -3.595 19.691 1.00 95.81 90 ASP A O 1
ATOM 707 N N . PRO A 1 91 ? -11.997 -2.929 21.244 1.00 93.75 91 PRO A N 1
ATOM 708 C CA . PRO A 1 91 ? -11.786 -4.092 22.105 1.00 93.75 91 PRO A CA 1
ATOM 709 C C . PRO A 1 91 ? -12.258 -5.405 21.467 1.00 93.75 91 PRO A C 1
ATOM 711 O O . PRO A 1 91 ? -11.843 -6.473 21.906 1.00 93.75 91 PRO A O 1
ATOM 714 N N . THR A 1 92 ? -13.099 -5.350 20.432 1.00 91.50 92 THR A N 1
ATOM 715 C CA . THR A 1 92 ? -13.573 -6.528 19.693 1.00 91.50 92 THR A CA 1
ATOM 716 C C . THR A 1 92 ? -12.634 -6.926 18.552 1.00 91.50 92 THR A C 1
ATOM 718 O O . THR A 1 92 ? -12.679 -8.063 18.075 1.00 91.50 92 THR A O 1
ATOM 721 N N . ALA A 1 93 ? -11.717 -6.040 18.148 1.00 91.50 93 ALA A N 1
ATOM 722 C CA . ALA A 1 93 ? -10.733 -6.288 17.099 1.00 91.50 93 ALA A CA 1
ATOM 723 C C . ALA A 1 93 ? -9.533 -7.124 17.595 1.00 91.50 93 ALA A C 1
ATOM 725 O O . ALA A 1 93 ? -8.372 -6.731 17.460 1.00 91.50 93 ALA A O 1
ATOM 726 N N . THR A 1 94 ? -9.801 -8.295 18.181 1.00 91.31 94 THR A N 1
ATOM 727 C CA . THR A 1 94 ? -8.811 -9.241 18.748 1.00 91.31 94 THR A CA 1
ATOM 728 C C . THR A 1 94 ? -8.376 -10.333 17.758 1.00 91.31 94 THR A C 1
ATOM 730 O O . THR A 1 94 ? -7.941 -11.428 18.131 1.00 91.31 94 THR A O 1
ATOM 733 N N . TYR A 1 95 ? -8.478 -10.037 16.463 1.00 91.94 95 TYR A N 1
ATOM 734 C CA . TYR A 1 95 ? -8.094 -10.915 15.363 1.00 91.94 95 TYR A CA 1
ATOM 735 C C . TYR A 1 95 ? -6.744 -10.516 14.752 1.00 91.94 95 TYR A C 1
ATOM 737 O O . TYR A 1 95 ? -6.259 -9.388 14.878 1.00 91.94 95 TYR A O 1
ATOM 745 N N . ARG A 1 96 ? -6.138 -11.462 14.039 1.00 93.69 96 ARG A N 1
ATOM 746 C CA . ARG A 1 96 ? -4.991 -11.227 13.160 1.00 93.69 96 ARG A CA 1
ATOM 747 C C . ARG A 1 96 ? -5.493 -10.872 11.767 1.00 93.69 96 ARG A C 1
ATOM 749 O O . ARG A 1 96 ? -6.540 -11.356 11.344 1.00 93.69 96 ARG A O 1
ATOM 756 N N . LEU A 1 97 ? -4.732 -10.052 11.053 1.00 95.81 97 LEU A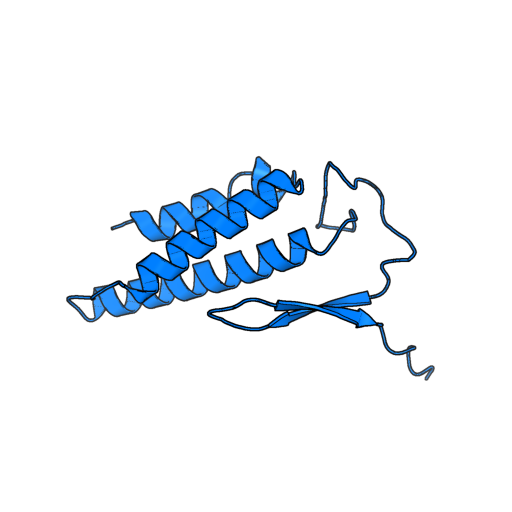 N 1
ATOM 757 C CA . LEU A 1 97 ? -4.922 -9.848 9.621 1.00 95.81 97 LEU A CA 1
ATOM 758 C C . LEU A 1 97 ? -3.894 -10.692 8.882 1.00 95.81 97 LEU A C 1
ATOM 760 O O . LEU A 1 97 ? -2.694 -10.544 9.108 1.00 95.81 97 LEU A O 1
ATOM 764 N N . VAL A 1 98 ? -4.379 -11.597 8.041 1.00 97.12 98 VAL A N 1
ATOM 765 C CA . VAL A 1 98 ? -3.555 -12.433 7.172 1.00 97.12 98 VAL A CA 1
ATOM 766 C C . VAL A 1 98 ? -3.687 -11.887 5.761 1.00 97.12 98 VAL A C 1
ATOM 768 O O . VAL A 1 98 ? -4.770 -11.924 5.179 1.00 97.12 98 VAL A O 1
ATOM 771 N N . THR A 1 99 ? -2.583 -11.376 5.230 1.00 97.81 99 THR A N 1
ATOM 772 C CA . THR A 1 99 ? -2.515 -10.804 3.884 1.00 97.81 99 THR A CA 1
ATOM 773 C C . THR A 1 99 ? -1.794 -11.774 2.964 1.00 97.81 99 THR A C 1
ATOM 775 O O . THR A 1 99 ? -0.758 -12.329 3.326 1.00 97.81 99 THR A O 1
ATOM 778 N N . SER A 1 100 ? -2.367 -12.017 1.789 1.00 97.06 100 SER A N 1
ATOM 779 C CA . SER A 1 100 ? -1.888 -13.013 0.829 1.00 97.06 100 SER A CA 1
ATOM 780 C C . SER A 1 100 ? -2.102 -12.554 -0.612 1.00 97.06 100 SER A C 1
ATOM 782 O O . SER A 1 100 ? -2.866 -11.619 -0.856 1.00 97.06 100 SER A O 1
ATOM 784 N N . GLY A 1 101 ? -1.444 -13.241 -1.549 1.00 96.88 101 GLY A N 1
ATOM 785 C CA . GLY A 1 101 ? -1.515 -12.955 -2.982 1.00 96.88 101 GLY A CA 1
ATOM 786 C C . GLY A 1 101 ? -0.492 -11.917 -3.444 1.00 96.88 101 GLY A C 1
ATOM 787 O O . GLY A 1 101 ? 0.039 -11.156 -2.640 1.00 96.88 101 GLY A O 1
ATOM 788 N N . VAL A 1 102 ? -0.177 -11.926 -4.739 1.00 95.19 102 VAL A N 1
ATOM 789 C CA . VAL A 1 102 ? 0.796 -11.009 -5.360 1.00 95.19 102 VAL A CA 1
ATOM 790 C C . VAL A 1 102 ? 0.0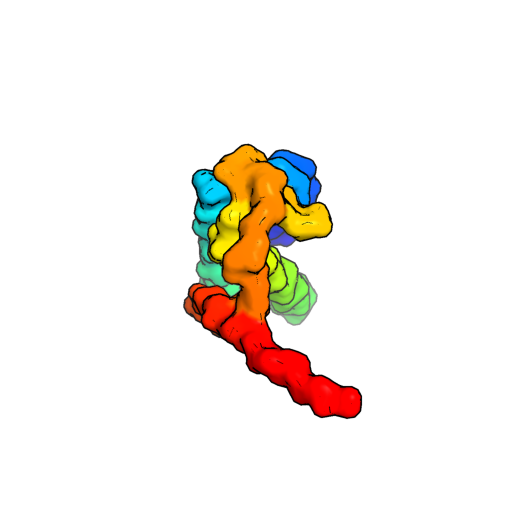84 -10.132 -6.387 1.00 95.19 102 VAL A C 1
ATOM 792 O O . VAL A 1 102 ? 0.079 -8.912 -6.247 1.00 95.19 102 VAL A O 1
ATOM 795 N N . ASP A 1 103 ? -0.588 -10.745 -7.360 1.00 94.50 103 ASP A N 1
ATOM 796 C CA . ASP A 1 103 ? -1.364 -10.011 -8.365 1.00 94.50 103 ASP A CA 1
ATOM 797 C C . ASP A 1 103 ? -2.678 -9.499 -7.774 1.00 94.50 103 ASP A C 1
ATOM 799 O O . ASP A 1 103 ? -2.938 -8.294 -7.751 1.00 94.50 103 ASP A O 1
ATOM 803 N N . GLU A 1 104 ? -3.447 -10.417 -7.189 1.00 95.75 104 GLU A N 1
ATOM 804 C CA . GLU A 1 104 ? -4.671 -10.128 -6.450 1.00 95.75 104 GLU A CA 1
ATOM 805 C C . GLU A 1 104 ? -4.412 -10.269 -4.947 1.00 95.75 104 GLU A C 1
ATOM 807 O O . GLU A 1 104 ? -4.115 -11.360 -4.454 1.00 95.75 104 GLU A O 1
ATOM 812 N N . ILE A 1 105 ? -4.516 -9.163 -4.210 1.00 97.88 105 ILE A N 1
ATOM 813 C CA . ILE A 1 105 ? -4.269 -9.145 -2.767 1.00 97.88 105 ILE A CA 1
ATOM 814 C C . ILE A 1 105 ? -5.560 -9.434 -2.018 1.00 97.88 105 ILE A C 1
ATOM 816 O O . ILE A 1 105 ? -6.601 -8.834 -2.277 1.00 97.88 105 ILE A O 1
ATOM 820 N N . ARG A 1 106 ? -5.469 -10.317 -1.024 1.00 97.75 106 ARG A N 1
ATOM 821 C CA . ARG A 1 106 ? -6.572 -10.635 -0.117 1.00 97.75 106 ARG A CA 1
ATOM 822 C C . ARG A 1 106 ? -6.129 -10.455 1.319 1.00 97.75 106 ARG A C 1
ATOM 824 O O . ARG A 1 106 ? -5.077 -10.964 1.708 1.00 97.75 106 ARG A O 1
ATOM 831 N N . VAL A 1 107 ? -6.961 -9.778 2.103 1.00 98.31 107 VAL A N 1
ATOM 832 C CA . VAL A 1 107 ? -6.781 -9.620 3.547 1.00 98.31 107 VAL A CA 1
ATOM 833 C C . VAL A 1 107 ? -7.906 -10.362 4.249 1.00 98.31 107 VAL A C 1
ATOM 835 O O . VAL A 1 107 ? -9.079 -10.157 3.953 1.00 98.31 107 VAL A O 1
ATOM 838 N N . GLN A 1 108 ? -7.548 -11.252 5.166 1.00 96.94 108 GLN A N 1
ATOM 839 C CA . GLN A 1 108 ? -8.502 -12.056 5.919 1.00 96.94 108 GLN A CA 1
ATOM 840 C C . GLN A 1 108 ? -8.330 -11.821 7.412 1.00 96.94 108 GLN A C 1
ATOM 842 O O . GLN A 1 108 ? -7.214 -11.825 7.936 1.00 96.94 108 GLN A O 1
ATOM 847 N N . ARG A 1 109 ? -9.452 -11.665 8.115 1.00 95.38 109 ARG A N 1
ATOM 848 C CA . ARG A 1 109 ? -9.476 -11.668 9.577 1.00 95.38 109 ARG A CA 1
ATOM 849 C C . ARG A 1 109 ? -9.412 -13.107 10.057 1.00 95.38 109 ARG A C 1
ATOM 851 O O . ARG A 1 109 ? -10.326 -13.890 9.816 1.00 95.38 109 ARG A O 1
ATOM 858 N N . GLN A 1 110 ? -8.343 -13.446 10.756 1.00 93.56 110 GLN A N 1
ATOM 859 C CA . GLN A 1 110 ? -8.189 -14.737 11.404 1.00 93.56 110 GLN A CA 1
ATOM 860 C C . GLN A 1 110 ? -8.347 -14.548 12.909 1.00 93.56 110 GLN A C 1
ATOM 862 O O . GLN A 1 110 ? -7.579 -13.810 13.529 1.00 93.56 110 GLN A O 1
ATOM 867 N N . GLN A 1 111 ? -9.339 -15.209 13.505 1.00 87.06 111 GLN A N 1
ATOM 868 C CA . GLN A 1 111 ? -9.505 -15.177 14.956 1.00 87.06 111 GLN A CA 1
ATOM 869 C C . GLN A 1 111 ? -8.231 -15.689 15.633 1.00 87.06 111 GLN A C 1
ATOM 871 O O . GLN A 1 111 ? -7.608 -16.652 15.173 1.00 87.06 111 GLN A O 1
ATOM 876 N N . SER A 1 112 ? -7.824 -15.030 16.718 1.00 72.44 112 SER A N 1
ATOM 877 C CA . SER A 1 112 ? -6.793 -15.591 17.577 1.00 72.44 112 SER A CA 1
ATOM 878 C C . SER A 1 112 ? -7.340 -16.904 18.136 1.00 72.44 112 SER A C 1
ATOM 880 O O . SER A 1 112 ? -8.394 -16.947 18.766 1.00 72.44 112 SER A O 1
ATOM 882 N N . ARG A 1 113 ? -6.659 -18.015 17.842 1.00 65.75 113 ARG A N 1
ATOM 883 C CA . ARG A 1 113 ? -6.923 -19.266 18.552 1.00 65.75 113 ARG A CA 1
ATOM 884 C C . ARG A 1 113 ? -6.721 -18.958 20.036 1.00 65.75 113 ARG A C 1
ATOM 886 O O . ARG A 1 113 ? -5.714 -18.323 20.353 1.00 65.75 113 ARG A O 1
ATOM 893 N N . ALA A 1 114 ? -7.663 -19.364 20.892 1.00 58.66 114 ALA A N 1
ATOM 894 C CA . ALA A 1 114 ? -7.501 -19.252 22.339 1.00 58.66 114 ALA A CA 1
ATOM 895 C C . ALA A 1 114 ? -6.080 -19.702 22.699 1.00 58.66 114 ALA A C 1
ATOM 897 O O . ALA A 1 114 ? -5.639 -20.755 22.219 1.00 58.66 114 ALA A O 1
ATOM 898 N N . GLU A 1 115 ? -5.347 -18.866 23.438 1.00 56.25 115 GLU A N 1
ATOM 899 C CA . GLU A 1 115 ? -4.034 -19.242 23.948 1.00 56.25 115 GLU A CA 1
ATOM 900 C C . GLU A 1 115 ? -4.173 -20.617 24.600 1.00 56.25 115 GLU A C 1
ATOM 902 O O . GLU A 1 115 ? -5.070 -20.844 25.415 1.00 56.25 115 GLU A O 1
ATOM 907 N N . VAL A 1 116 ? -3.341 -21.570 24.174 1.00 56.22 116 VAL A N 1
ATOM 908 C CA . VAL A 1 116 ? -3.217 -22.832 24.897 1.00 56.22 116 VAL A CA 1
ATOM 909 C C . VAL A 1 116 ? -2.630 -22.436 26.243 1.00 56.22 116 VAL A C 1
ATOM 911 O O . VAL A 1 116 ? -1.444 -22.122 26.314 1.00 56.22 116 VAL A O 1
ATOM 914 N N . ALA A 1 117 ? -3.485 -22.354 27.262 1.00 46.66 117 ALA A N 1
ATOM 915 C CA . ALA A 1 117 ? -3.064 -22.166 28.638 1.00 46.66 117 ALA A CA 1
ATOM 916 C C . ALA A 1 117 ? -2.043 -23.266 28.958 1.00 46.66 117 ALA A C 1
ATOM 918 O O . ALA A 1 117 ? -2.366 -24.452 28.855 1.00 46.66 117 ALA A O 1
ATOM 919 N N . ALA A 1 118 ? -0.805 -22.847 29.220 1.00 46.91 118 ALA A N 1
ATOM 920 C CA . ALA A 1 118 ? 0.268 -23.703 29.707 1.00 46.91 118 ALA A CA 1
ATOM 921 C C . ALA A 1 118 ? 0.102 -23.949 31.209 1.00 46.91 118 ALA A C 1
ATOM 923 O O . ALA A 1 118 ? -0.361 -23.013 31.904 1.00 46.91 118 ALA A O 1
#

InterPro domains:
  IPR015939 Fumarate reductase/succinate dehydrogenase flavoprotein-like, C-terminal [PF02910] (18-92)
  IPR037099 Fumarate reductase/succinate dehydrogenase flavoprotein-like, C-terminal domain superfamily [SSF46977] (18-99)

Radius of gyration: 16.74 Å; chains: 1; bounding box: 34×36×52 Å

Secondary structure (DSSP, 8-state):
--HHHHHHHHHHSSHHHHTSB-HHHHHHHHHHHHHHHHHHHS---SSHHHHHHHHHHHHHHHHHHHHHHHHHH--S-BTTB-BTTB-S--TT--EEEEEE-SSS-EEEEEEPP-----

Organism: NCBI:txid1727

Sequence (118 aa):
MGGLTDRVRSQMLPLTNAVFRTEDRLTGMLANLDTVWSDLQDAAPCSSAEHYRLREVAGMAAMARWATASALERRESRAMHYRVDHPETDPTATYRLVTSGVDEIRVQRQQSRAEVAA

Foldseek 3Di:
DCVLVVLLCVQDPDCCRQQEDELVSLVVSLVSLLVSLVVLVVDDDPDPVSVVVSVVSLVSSQVSNQVSVQLNVDQADDDSRAYPNHHHHDPVLQWDWDWDDRNDIDTDTHHDDPPPDD

=== Feature glossary ===
The record interleaves many kinds of information about one protein. Here is each kind framed as the question it answers.

Q: What does the local fold look like, residue by residue?
A: The Foldseek 3Di string encodes local tertiary geometry as a 20-letter alphabet — one character per residue — derived from the relative positions of nearby Cα atoms. Unlike the amino-acid sequence, 3Di is a direct function of the 3D structure, so two proteins with the same fold have similar 3Di strings even at low sequence identity.

Q: Which residues are in helices, strands, or loops?
A: The SS8 string is DSSP's per-residue secondary-structure call. α-helix (H) means an i→i+4 H-bond ladder; β-strand (E) means the residue participates in a β-sheet; 3₁₀ (G) and π (I) are tighter and wider helices; T/S are turns/bends; '-' is loop.

Q: How big and how compact is the whole molecule?
A: Radius of gyration (Rg) is the root-mean-square distance of Cα atoms from their centroid — a single number for overall size and compactness. A globular domain of N residues has Rg ≈ 2.2·N^0.38 Å; an extended or disordered chain has a much larger Rg. The Cα contact count is the number of residue pairs whose Cα atoms are within 8 Å and are more than four positions apart in sequence — a standard proxy for tertiary packing density. The bounding box is the smallest axis-aligned box enclosing all Cα atoms.

Q: Where is each backbone atom in 3D?
A: Structure coordinates are given as an mmCIF _atom_site loop: one row per atom with element, residue name, chain id, sequence number, and x/y/z position in Å. Only the four main-chain atoms per residue are included here; side chains are omitted to keep the record compact.

Q: What is the amino-acid chain?
A: Primary structure: the covalent order of the twenty standard amino acids along the backbone. Two proteins with the same sequence will (almost always) fold to the same structure; two with 30% identity often share a fold but not the details.

Q: What if only a Cα trace is available?
A: Three-state secondary structure (P-SEA) collapses the eight DSSP classes into helix (a), strand (b), and coil (c). P-SEA assigns these from Cα geometry alone — distances and angles — without requiring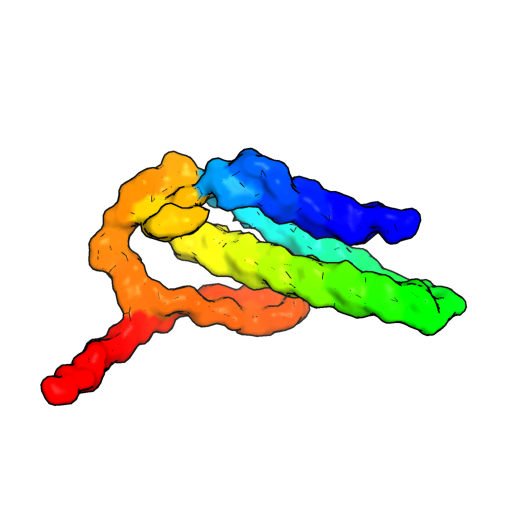 backbone oxygens, so it works on any Cα trace.

Q: What family and function is it annotated with?
A: Database cross-references. InterPro integrates a dozen domain/family signature databases into unified entries with residue-range hits. GO terms attach function/process/location labels with evidence codes. CATH codes position the fold in a four-level structural taxonomy. Organism is the NCBI-taxonomy species name.

Q: How confident is the AlphaFold model at each residue?
A: pLDDT is the predicted lDDT-Cα score: AlphaFold's confidence that the local environment of each residue (all inter-atomic distances within 15 Å) is correctly placed. It is a per-residue number between 0 and 100, with higher meaning more reliable.

Q: How mobile is each atom in the crystal?
A: B-factor (Debye–Waller factor) reflects atomic displacement in the crystal lattice. It is an experimental observable (units Å²), not a prediction; low values mean the atom is pinned down, high values mean it moves or is heterogeneous across the crystal.

Q: Which residues are buried vs exposed?
A: SASA measures how much of the protein is reachable by solvent. It is computed by rolling a water-sized probe over the atomic surface and summing the exposed area (Å²). Per-residue SASA distinguishes core (buried, low SASA) from surface (exposed, high SASA) residues; total SASA is a whole-molecule size measure.

Q: What do the diagnostic plots show?
A: Plot images: a contact map (which residues are close in 3D, as an N×N binary image), a Ramachandran scatter (backbone torsion angles, revealing secondary-structure composition at a glance), and — for AlphaFold structures — a PAE heatmap (pairwise prediction confidence).

Q: What known structures does this most resemble?
A: The Foldseek neighbor list gives the closest experimentally determined structures in the PDB, ranked by structural alignment. TM-score near 1 means near-identical fold; near 0.3 means only rough topology match. This is how one finds what a novel AlphaFold prediction most resembles in the solved-structure universe.

Q: Are the domains correctly placed relative to each other?
A: Predicted aligned error is AlphaFold's pairwise confidence. Unlike pLDDT (per-residue), PAE is per-residue-pair and captures whether two parts of the structure are correctly placed relative to each other. Units are ångströms of expected positional error.

Q: What do the rendered images show?
A: Structure images are PyMOL renders from six orthogonal camera directions. Cartoon representation draws helices as coils and strands as arrows; sticks shows the backbone as bonds; surface shows the solvent-excluded envelope. Rainbow coloring maps sequence position to hue (blue→red, N→C); chain coloring assigns a distinct color per polypeptide.

Q: What are the backbone torsion angles?
A: φ (phi) and ψ (psi) are the two rotatable backbone dihedrals per residue: φ is the C(i-1)–N–Cα–C torsion, ψ is the N–Cα–C–N(i+1) torsion, both in degrees on (−180°, 180°]. α-helical residues cluster near (−60°, −45°); β-strand residues near (−120°, +130°). A Ramachandran plot is simply a scatter of (φ, ψ) for every residue.